Protein AF-A0A7S3LD20-F1 (afdb_monomer_lite)

Foldseek 3Di:
DDPDPVPDDPVRVQLVLLVVQQVVLQPDDDDVPDDSQALVSSQVSQVVVVHGHDSVSSHVSSVVQVPQVVGDCVRPPNDVPPDDDDPDDDDDDDDDDDDDDDDDDDDDDDDDDDDPPPPDDDD

Organism: NCBI:txid265554

Structure (mmCIF, N/CA/C/O backbone):
data_AF-A0A7S3LD20-F1
#
_entry.id   AF-A0A7S3LD20-F1
#
loop_
_atom_site.group_PDB
_atom_site.id
_atom_site.type_symbol
_atom_site.label_atom_id
_atom_site.label_alt_id
_atom_site.label_comp_id
_atom_site.label_asym_id
_atom_site.label_entity_id
_atom_site.label_seq_id
_atom_site.pdbx_PDB_ins_code
_atom_site.Cartn_x
_atom_site.Cartn_y
_atom_site.Cartn_z
_atom_site.occupancy
_atom_site.B_iso_or_equiv
_atom_site.auth_seq_id
_atom_site.auth_comp_id
_atom_site.auth_asym_id
_atom_site.auth_atom_id
_atom_site.pdbx_PDB_model_num
ATOM 1 N N . MET A 1 1 ? 1.173 0.211 26.727 1.00 76.25 1 MET A N 1
ATOM 2 C CA . MET A 1 1 ? 1.770 -0.699 25.727 1.00 76.25 1 MET A CA 1
ATOM 3 C C . MET A 1 1 ? 0.617 -1.218 24.894 1.00 76.25 1 MET A C 1
ATOM 5 O O . MET A 1 1 ? -0.362 -1.614 25.510 1.00 76.25 1 MET A O 1
ATOM 9 N N . LEU A 1 2 ? 0.685 -1.134 23.563 1.00 82.88 2 LEU A N 1
ATOM 10 C CA . LEU A 1 2 ? -0.342 -1.730 22.702 1.00 82.88 2 LEU A CA 1
ATOM 11 C C . LEU A 1 2 ? -0.297 -3.248 22.887 1.00 82.88 2 LEU A C 1
ATOM 13 O O . LEU A 1 2 ? 0.780 -3.834 22.760 1.00 82.88 2 LEU A O 1
ATOM 17 N N . THR A 1 3 ? -1.427 -3.865 23.217 1.00 90.38 3 THR A N 1
ATOM 18 C CA . THR A 1 3 ? -1.504 -5.329 23.404 1.00 90.38 3 THR A CA 1
ATOM 19 C C . THR A 1 3 ? -2.253 -6.034 22.279 1.00 90.38 3 THR A C 1
ATOM 21 O O . THR A 1 3 ? -2.208 -7.258 22.175 1.00 90.38 3 THR A O 1
ATOM 24 N N . SER A 1 4 ? -2.906 -5.263 21.406 1.00 90.69 4 SER A N 1
ATOM 25 C CA . SER A 1 4 ? -3.708 -5.766 20.295 1.00 90.69 4 SER A CA 1
ATOM 26 C C . SER A 1 4 ? -3.749 -4.776 19.129 1.00 90.69 4 SER A C 1
ATOM 28 O O . SER A 1 4 ? -3.732 -3.563 19.326 1.00 90.69 4 SER A O 1
ATOM 30 N N . LEU A 1 5 ? -3.898 -5.297 17.906 1.00 88.31 5 LEU A N 1
ATOM 31 C CA . LEU A 1 5 ? -4.155 -4.508 16.691 1.00 88.31 5 LEU A CA 1
ATOM 32 C C . LEU A 1 5 ? -5.471 -3.716 16.762 1.00 88.31 5 LEU A C 1
ATOM 34 O O . LEU A 1 5 ? -5.630 -2.710 16.070 1.00 88.31 5 LEU A O 1
ATOM 38 N N . ALA A 1 6 ? -6.421 -4.151 17.595 1.00 89.94 6 ALA A N 1
ATOM 39 C CA . ALA A 1 6 ? -7.698 -3.464 17.767 1.00 89.94 6 ALA A CA 1
ATOM 40 C C . ALA A 1 6 ? -7.529 -2.057 18.364 1.00 89.94 6 ALA A C 1
ATOM 42 O O . ALA A 1 6 ? -8.321 -1.171 18.051 1.00 89.94 6 ALA A O 1
ATOM 43 N N . GLU A 1 7 ? -6.483 -1.861 19.170 1.00 93.56 7 GLU A N 1
ATOM 44 C CA . GLU A 1 7 ? -6.172 -0.612 19.872 1.00 93.56 7 GLU A CA 1
ATOM 45 C C . GLU A 1 7 ? -5.522 0.444 18.959 1.00 93.56 7 GLU A C 1
ATOM 47 O O . GLU A 1 7 ? -5.343 1.588 19.376 1.00 93.56 7 GLU A O 1
ATOM 52 N N . LEU A 1 8 ? -5.172 0.082 17.717 1.00 92.94 8 LEU A N 1
ATOM 53 C CA . LEU A 1 8 ? -4.663 1.030 16.730 1.00 92.94 8 LEU A CA 1
ATOM 54 C C . LEU A 1 8 ? -5.768 1.978 16.260 1.00 92.94 8 LEU A C 1
ATOM 56 O O . LEU A 1 8 ? -6.907 1.561 16.014 1.00 92.94 8 LEU A O 1
ATOM 60 N N . THR A 1 9 ? -5.402 3.243 16.064 1.00 93.50 9 THR A N 1
ATOM 61 C CA . THR A 1 9 ? -6.283 4.223 15.424 1.00 93.50 9 THR A CA 1
ATOM 62 C C . THR A 1 9 ? -6.522 3.855 13.961 1.00 93.50 9 THR A C 1
ATOM 64 O O . THR A 1 9 ? -5.734 3.134 13.344 1.00 93.50 9 THR A O 1
ATOM 67 N N . ASP A 1 10 ? -7.593 4.379 13.370 1.00 91.00 10 ASP A N 1
ATOM 68 C CA . ASP A 1 10 ? -7.906 4.100 11.964 1.00 91.00 10 ASP A CA 1
ATOM 69 C C . ASP A 1 10 ? -6.821 4.618 11.013 1.00 91.00 10 ASP A C 1
ATOM 71 O O . ASP A 1 10 ? -6.525 3.973 10.010 1.00 91.00 10 ASP A O 1
ATOM 75 N N . ALA A 1 11 ? -6.163 5.727 11.366 1.00 90.75 11 ALA A N 1
ATOM 76 C CA . ALA A 1 11 ? -5.007 6.230 10.630 1.00 90.75 11 ALA A CA 1
ATOM 77 C C . ALA A 1 11 ? -3.836 5.235 10.675 1.00 90.75 11 ALA A C 1
ATOM 79 O O . ALA A 1 11 ? -3.312 4.866 9.631 1.00 90.75 11 ALA A O 1
ATOM 80 N N . GLN A 1 12 ? -3.495 4.713 11.859 1.00 94.81 12 GLN A N 1
ATOM 81 C CA . GLN A 1 12 ? -2.419 3.724 12.013 1.00 94.81 12 GLN A CA 1
ATOM 82 C C . GLN A 1 12 ? -2.718 2.421 11.265 1.00 94.81 12 GLN A C 1
ATOM 84 O O . GLN A 1 12 ? -1.827 1.830 10.655 1.00 94.81 12 GLN A O 1
ATOM 89 N N . LYS A 1 13 ? -3.978 1.970 11.290 1.00 95.00 13 LYS A N 1
ATOM 90 C CA . LYS A 1 13 ? -4.418 0.822 10.487 1.00 95.00 13 LYS A CA 1
ATOM 91 C C . LYS A 1 13 ? -4.272 1.127 8.997 1.00 95.00 13 LYS A C 1
ATOM 93 O O . LYS A 1 13 ? -3.737 0.295 8.272 1.00 95.00 13 LYS A O 1
ATOM 98 N N . GLY A 1 14 ? -4.691 2.315 8.560 1.00 96.31 14 GLY A N 1
ATOM 99 C CA . GLY A 1 14 ? -4.550 2.787 7.184 1.00 96.31 14 GLY A CA 1
ATOM 100 C C . GLY A 1 14 ? -3.100 2.789 6.700 1.00 96.31 14 GLY A C 1
ATOM 101 O O . GLY A 1 14 ? -2.823 2.226 5.643 1.00 96.31 14 GLY A O 1
ATOM 102 N N . ASP A 1 15 ? -2.177 3.328 7.496 1.00 96.56 15 ASP A N 1
ATOM 103 C CA . ASP A 1 15 ? -0.743 3.354 7.180 1.00 96.56 15 ASP A CA 1
ATOM 104 C C . ASP A 1 15 ? -0.166 1.937 7.047 1.00 96.56 15 ASP A C 1
ATOM 106 O O . ASP A 1 15 ? 0.591 1.643 6.115 1.00 96.56 15 ASP A O 1
ATOM 110 N N . MET A 1 16 ? -0.560 1.026 7.945 1.00 96.12 16 MET A N 1
ATOM 111 C CA . MET A 1 16 ? -0.132 -0.374 7.895 1.00 96.12 16 MET A CA 1
ATOM 112 C C . MET A 1 16 ? -0.678 -1.085 6.651 1.00 96.12 16 MET A C 1
ATOM 114 O O . MET A 1 16 ? 0.071 -1.767 5.949 1.00 96.12 16 MET A O 1
ATOM 118 N N . ILE A 1 17 ? -1.967 -0.903 6.347 1.00 97.50 17 ILE A N 1
ATOM 119 C CA . ILE A 1 17 ? -2.615 -1.477 5.160 1.00 97.50 17 ILE A CA 1
ATOM 120 C C . ILE A 1 17 ? -1.949 -0.955 3.884 1.00 97.50 17 ILE A C 1
ATOM 122 O O . ILE A 1 17 ? -1.643 -1.752 2.996 1.00 97.50 17 ILE A O 1
ATOM 126 N N . ALA A 1 18 ? -1.693 0.353 3.787 1.00 97.62 18 ALA A N 1
ATOM 127 C CA . ALA A 1 18 ? -1.049 0.963 2.626 1.00 97.62 18 ALA A CA 1
ATOM 128 C C . ALA A 1 18 ? 0.366 0.409 2.410 1.00 97.62 18 ALA A C 1
ATOM 130 O O . ALA A 1 18 ? 0.692 -0.040 1.310 1.00 97.62 18 ALA A O 1
ATOM 131 N N . SER A 1 19 ? 1.168 0.366 3.478 1.00 95.75 19 SER A N 1
ATOM 132 C CA . SER A 1 19 ? 2.548 -0.134 3.442 1.00 95.75 19 SER A CA 1
ATOM 133 C C . SER A 1 19 ? 2.616 -1.593 2.988 1.00 95.75 19 SER A C 1
ATOM 135 O O . SER A 1 19 ? 3.395 -1.933 2.101 1.00 95.75 19 SER A O 1
ATOM 137 N N . LEU A 1 20 ? 1.765 -2.464 3.541 1.00 96.19 20 LEU A N 1
ATOM 138 C CA . LEU A 1 20 ? 1.706 -3.873 3.135 1.00 96.19 20 LEU A CA 1
ATOM 139 C C . LEU A 1 20 ? 1.189 -4.034 1.700 1.00 96.19 20 LEU A C 1
ATOM 141 O O . LEU A 1 20 ? 1.702 -4.863 0.950 1.00 96.19 20 LEU A O 1
ATOM 145 N N . SER A 1 21 ? 0.212 -3.218 1.297 1.00 96.88 21 SER A N 1
ATOM 146 C CA . SER A 1 21 ? -0.330 -3.250 -0.065 1.00 96.88 21 SER A CA 1
ATOM 147 C C . SER A 1 21 ? 0.726 -2.890 -1.108 1.00 96.88 21 SER A C 1
ATOM 149 O O . SER A 1 21 ? 0.723 -3.489 -2.179 1.00 96.88 21 SER A O 1
ATOM 151 N N . ILE A 1 22 ? 1.654 -1.975 -0.799 1.00 96.19 22 ILE A N 1
ATOM 152 C CA . ILE A 1 22 ? 2.783 -1.650 -1.683 1.00 96.19 22 ILE A CA 1
ATOM 153 C C . ILE A 1 22 ? 3.655 -2.881 -1.930 1.00 96.19 22 ILE A C 1
ATOM 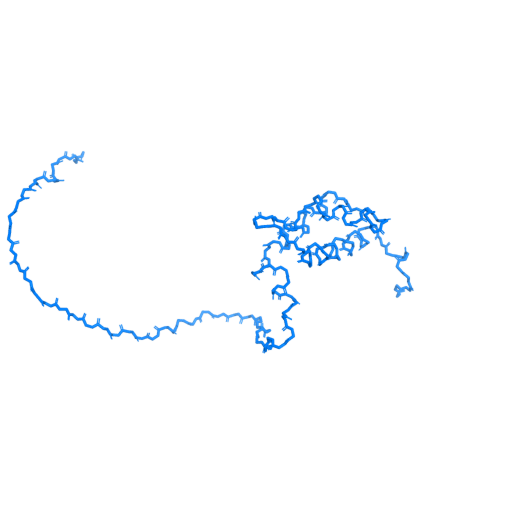155 O O . ILE A 1 22 ? 3.961 -3.177 -3.080 1.00 96.19 22 ILE A O 1
ATOM 159 N N . PHE A 1 23 ? 4.031 -3.623 -0.885 1.00 93.31 23 PHE A N 1
ATOM 160 C CA . PHE A 1 23 ? 4.860 -4.822 -1.048 1.00 93.31 23 PHE A CA 1
ATOM 161 C C . PHE A 1 23 ? 4.146 -5.915 -1.849 1.00 93.31 23 PHE A C 1
ATOM 163 O O . PHE A 1 23 ? 4.752 -6.559 -2.707 1.00 93.31 23 PHE A O 1
ATOM 170 N N . LEU A 1 24 ? 2.844 -6.106 -1.621 1.00 93.62 24 LEU A N 1
ATOM 171 C CA . LEU A 1 24 ? 2.058 -7.058 -2.408 1.00 93.62 24 LEU A CA 1
ATOM 172 C C . LEU A 1 24 ? 1.928 -6.616 -3.869 1.00 93.62 24 LEU A C 1
ATOM 174 O O . LEU A 1 24 ? 2.040 -7.444 -4.765 1.00 93.62 24 LEU A O 1
ATOM 178 N N . ALA A 1 25 ? 1.720 -5.323 -4.115 1.00 94.38 25 ALA A N 1
ATOM 179 C CA . ALA A 1 25 ? 1.664 -4.778 -5.464 1.00 94.38 25 ALA A CA 1
ATOM 180 C C . ALA A 1 25 ? 3.005 -4.960 -6.185 1.00 94.38 25 ALA A C 1
ATOM 182 O O . ALA A 1 25 ? 3.039 -5.497 -7.288 1.00 94.38 25 ALA A O 1
ATOM 183 N N . ALA A 1 26 ? 4.105 -4.585 -5.529 1.00 91.81 26 ALA A N 1
ATOM 184 C CA . ALA A 1 26 ? 5.453 -4.657 -6.079 1.00 91.81 26 ALA A CA 1
ATOM 185 C C . ALA A 1 26 ? 5.921 -6.096 -6.351 1.00 91.81 26 ALA A C 1
ATOM 187 O O . ALA A 1 26 ? 6.688 -6.307 -7.279 1.00 91.81 26 ALA A O 1
ATOM 188 N N . SER A 1 27 ? 5.452 -7.079 -5.572 1.00 88.50 27 SER A N 1
ATOM 189 C CA . SER A 1 27 ? 5.734 -8.512 -5.786 1.00 88.50 27 SER A CA 1
ATOM 190 C C . SER A 1 27 ? 4.860 -9.187 -6.844 1.00 88.50 27 SER A C 1
ATOM 192 O O . SER A 1 27 ? 5.059 -10.366 -7.138 1.00 88.50 27 SER A O 1
ATOM 194 N N . GLY A 1 28 ? 3.908 -8.458 -7.429 1.00 84.75 28 GLY A N 1
ATOM 195 C CA . GLY A 1 28 ? 3.142 -8.927 -8.574 1.00 84.75 28 GLY A CA 1
ATOM 196 C C . GLY A 1 28 ? 3.979 -9.003 -9.852 1.00 84.75 28 GLY A C 1
ATOM 197 O O . GLY A 1 28 ? 5.034 -8.390 -9.980 1.00 84.75 28 GLY A O 1
ATOM 198 N N . THR A 1 29 ? 3.479 -9.747 -10.832 1.00 77.94 29 THR A N 1
ATOM 199 C CA . THR A 1 29 ? 3.994 -9.704 -12.203 1.00 77.94 29 THR A CA 1
ATOM 200 C C . THR A 1 29 ? 3.334 -8.543 -12.940 1.00 77.94 29 THR A C 1
ATOM 202 O O . THR A 1 29 ? 2.104 -8.497 -12.995 1.00 77.94 29 THR A O 1
ATOM 205 N N . ALA A 1 30 ? 4.131 -7.627 -13.487 1.00 77.00 30 ALA A N 1
ATOM 206 C CA . ALA A 1 30 ? 3.655 -6.575 -14.382 1.00 77.00 30 ALA A CA 1
ATOM 207 C C . ALA A 1 30 ? 3.683 -7.070 -15.82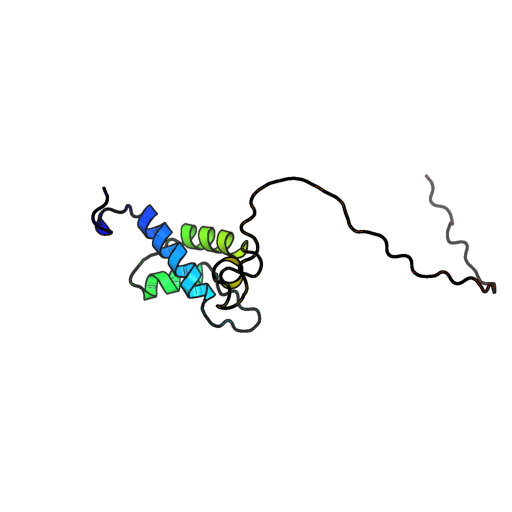5 1.00 77.00 30 ALA A C 1
ATOM 209 O O . ALA A 1 30 ? 4.617 -7.784 -16.205 1.00 77.00 30 ALA A O 1
ATOM 210 N N . GLU A 1 31 ? 2.720 -6.646 -16.637 1.00 79.88 31 GLU A N 1
ATOM 211 C CA . GLU A 1 31 ? 2.969 -6.598 -18.076 1.00 79.88 31 GLU A CA 1
ATOM 212 C C . GLU A 1 31 ? 3.956 -5.462 -18.391 1.00 79.88 31 GLU A C 1
ATOM 214 O O . GLU A 1 31 ? 4.153 -4.538 -17.598 1.00 79.88 31 GLU A O 1
ATOM 219 N N . GLU A 1 32 ? 4.629 -5.544 -19.537 1.00 74.31 32 GLU A N 1
ATOM 220 C CA . GLU A 1 32 ? 5.650 -4.570 -19.921 1.00 74.31 32 GLU A CA 1
ATOM 221 C C . GLU A 1 32 ? 5.045 -3.151 -19.974 1.00 74.31 32 GLU A C 1
ATOM 223 O O . GLU A 1 32 ? 4.106 -2.886 -20.723 1.00 74.31 32 GLU A O 1
ATOM 228 N N . GLY A 1 33 ? 5.562 -2.240 -19.141 1.00 72.56 33 GLY A N 1
ATOM 229 C CA . GLY A 1 33 ? 5.065 -0.864 -19.024 1.00 72.56 33 GLY A CA 1
ATOM 230 C C . GLY A 1 33 ? 3.867 -0.658 -18.084 1.00 72.56 33 GLY A C 1
ATOM 231 O O . GLY A 1 33 ? 3.366 0.464 -18.009 1.00 72.56 33 GLY A O 1
ATOM 232 N N . GLU A 1 34 ? 3.401 -1.684 -17.362 1.00 83.94 34 GLU A N 1
ATOM 233 C CA . GLU A 1 34 ? 2.361 -1.527 -16.337 1.00 83.94 34 GLU A CA 1
ATOM 234 C C . GLU A 1 34 ? 2.953 -1.064 -14.995 1.00 83.94 34 GLU A C 1
ATOM 236 O O . GLU A 1 34 ? 3.789 -1.738 -14.387 1.00 83.94 34 GLU A O 1
ATOM 241 N N . ASP A 1 35 ? 2.446 0.055 -14.473 1.00 86.94 35 ASP A N 1
ATOM 242 C CA . ASP A 1 35 ? 2.738 0.483 -13.107 1.00 86.94 35 ASP A CA 1
ATOM 243 C C . ASP A 1 35 ? 2.030 -0.431 -12.098 1.00 86.94 35 ASP A C 1
ATOM 245 O O . ASP A 1 35 ? 0.813 -0.372 -11.896 1.00 86.94 35 ASP A O 1
ATOM 249 N N . LEU A 1 36 ? 2.806 -1.254 -11.394 1.00 90.00 36 LEU A N 1
ATOM 250 C CA . LEU A 1 36 ? 2.272 -2.129 -10.347 1.00 90.00 36 LEU A CA 1
ATOM 251 C C . LEU A 1 36 ? 1.759 -1.350 -9.132 1.00 90.00 36 LEU A C 1
ATOM 253 O O . LEU A 1 36 ? 0.802 -1.767 -8.476 1.00 90.00 36 LEU A O 1
ATOM 257 N N . ILE A 1 37 ? 2.387 -0.215 -8.819 1.00 94.69 37 ILE A N 1
ATOM 258 C CA . ILE A 1 37 ? 2.102 0.572 -7.619 1.00 94.69 37 ILE A CA 1
ATOM 259 C C . ILE A 1 37 ? 1.243 1.777 -8.000 1.00 94.69 37 ILE A C 1
ATOM 261 O O . ILE A 1 37 ? 1.724 2.896 -8.149 1.00 94.69 37 ILE A O 1
ATOM 265 N N . THR A 1 38 ? -0.060 1.543 -8.132 1.00 95.88 38 THR A N 1
ATOM 266 C CA . THR A 1 38 ? -1.052 2.596 -8.391 1.00 95.88 38 THR A CA 1
ATOM 267 C C . THR A 1 38 ? -2.067 2.691 -7.254 1.00 95.88 38 THR A C 1
ATOM 269 O O . THR A 1 38 ? -2.353 1.680 -6.602 1.00 95.88 38 THR A O 1
ATOM 272 N N . PRO A 1 39 ? -2.694 3.862 -7.023 1.00 97.44 39 PRO A N 1
ATOM 273 C CA . PRO A 1 39 ? -3.683 4.018 -5.953 1.00 97.44 39 PRO A CA 1
ATOM 274 C C . PRO A 1 39 ? -4.837 3.012 -6.071 1.00 97.44 39 PRO A C 1
ATOM 276 O O . PRO A 1 39 ? -5.237 2.398 -5.082 1.00 97.44 39 PRO A O 1
ATOM 279 N N . ALA A 1 40 ? -5.308 2.769 -7.299 1.00 96.81 40 ALA A N 1
ATOM 280 C CA . ALA A 1 40 ? -6.361 1.802 -7.587 1.00 96.81 40 ALA A CA 1
ATOM 281 C C . ALA A 1 40 ? -5.948 0.366 -7.225 1.00 96.81 40 ALA A C 1
ATOM 283 O O . ALA A 1 40 ? -6.739 -0.369 -6.626 1.00 96.81 40 ALA A O 1
ATOM 284 N N . LYS A 1 41 ? -4.705 -0.037 -7.529 1.00 96.06 41 LYS A N 1
ATOM 285 C CA . LYS A 1 41 ? -4.195 -1.364 -7.160 1.00 96.06 41 LYS A CA 1
ATOM 286 C C . LYS A 1 41 ? -4.080 -1.515 -5.646 1.00 96.06 41 LYS A C 1
ATOM 288 O O . LYS A 1 41 ? -4.513 -2.535 -5.111 1.00 96.06 41 LYS A O 1
ATOM 293 N N . LEU A 1 42 ? -3.580 -0.495 -4.946 1.00 97.75 42 LEU A N 1
ATOM 294 C CA . LEU A 1 42 ? -3.479 -0.515 -3.483 1.00 97.75 42 LEU A CA 1
ATOM 295 C C . LEU A 1 42 ? -4.862 -0.634 -2.824 1.00 97.75 42 LEU A C 1
ATOM 297 O O . LEU A 1 42 ? -5.051 -1.448 -1.921 1.00 97.75 42 LEU A O 1
ATOM 301 N N . GLN A 1 43 ? -5.859 0.106 -3.314 1.00 97.81 43 GLN A N 1
ATOM 302 C CA . GLN A 1 43 ? -7.239 -0.020 -2.837 1.00 97.81 43 GLN A CA 1
ATOM 303 C C . GLN A 1 43 ? -7.849 -1.391 -3.152 1.00 97.81 43 GLN A C 1
ATOM 305 O O . GLN A 1 43 ? -8.574 -1.944 -2.322 1.00 97.81 43 GLN A O 1
ATOM 310 N N . ALA A 1 44 ? -7.546 -1.963 -4.320 1.00 97.06 44 ALA A N 1
ATOM 311 C CA . ALA A 1 44 ? -7.997 -3.301 -4.686 1.00 97.06 44 ALA A CA 1
ATOM 312 C C . ALA A 1 44 ? -7.400 -4.377 -3.765 1.00 97.06 44 ALA A C 1
ATOM 314 O O . ALA A 1 44 ? -8.136 -5.251 -3.305 1.00 97.06 44 ALA A O 1
ATOM 315 N N . ILE A 1 45 ? -6.106 -4.285 -3.436 1.00 97.06 45 ILE A N 1
ATOM 316 C CA . ILE A 1 45 ? -5.436 -5.187 -2.485 1.00 97.06 45 ILE A CA 1
ATOM 317 C C . ILE A 1 45 ? -6.050 -5.046 -1.090 1.00 97.06 45 ILE A C 1
ATOM 319 O O . ILE A 1 45 ? -6.432 -6.049 -0.482 1.00 97.06 45 ILE A O 1
ATOM 323 N N . ALA A 1 46 ? -6.227 -3.812 -0.606 1.00 97.56 46 ALA A N 1
ATOM 324 C CA . ALA A 1 46 ? -6.873 -3.556 0.678 1.00 97.56 46 ALA A CA 1
ATOM 325 C C . ALA A 1 46 ? -8.265 -4.206 0.733 1.00 97.56 46 ALA A C 1
ATOM 327 O O . ALA A 1 46 ? -8.548 -4.977 1.652 1.00 97.56 46 ALA A O 1
ATOM 328 N N . LYS A 1 47 ? -9.089 -4.002 -0.302 1.00 97.88 47 LYS A N 1
ATOM 329 C CA . LYS A 1 47 ? -10.424 -4.604 -0.404 1.00 97.88 47 LYS A CA 1
ATOM 330 C C . LYS A 1 47 ? -10.379 -6.133 -0.441 1.00 97.88 47 LYS A C 1
ATOM 332 O O . LYS A 1 47 ? -11.173 -6.773 0.245 1.00 97.88 47 LYS A O 1
ATOM 337 N N . ALA A 1 48 ? -9.458 -6.721 -1.204 1.00 97.31 48 ALA A N 1
ATOM 338 C CA . ALA A 1 48 ? -9.281 -8.173 -1.271 1.00 97.31 48 ALA A CA 1
ATOM 339 C C . ALA A 1 48 ? -8.885 -8.773 0.091 1.00 97.31 48 ALA A C 1
ATOM 341 O O . ALA A 1 48 ? -9.297 -9.883 0.416 1.00 97.31 48 ALA A O 1
ATOM 342 N N . SER A 1 49 ? -8.153 -8.016 0.914 1.00 95.31 49 SER A N 1
ATOM 343 C CA . SER A 1 49 ? -7.796 -8.396 2.288 1.00 95.31 49 SER A CA 1
ATOM 344 C C . SER A 1 49 ? -8.907 -8.163 3.328 1.00 95.31 49 SER A C 1
ATOM 346 O O . SER A 1 49 ? -8.679 -8.369 4.518 1.00 95.31 49 SER A O 1
ATOM 348 N N . GLY A 1 50 ? -10.098 -7.716 2.910 1.00 96.19 50 GLY A N 1
ATOM 349 C CA . GLY A 1 50 ? -11.206 -7.382 3.814 1.00 96.19 50 GLY A CA 1
ATOM 350 C C . GLY A 1 50 ? -11.040 -6.046 4.546 1.00 96.19 50 GLY A C 1
ATOM 351 O O . GLY A 1 50 ? -11.753 -5.789 5.512 1.00 96.19 50 GLY A O 1
ATOM 352 N N . ASN A 1 51 ? -10.117 -5.198 4.091 1.00 95.88 51 ASN A N 1
ATOM 353 C CA . ASN A 1 51 ? -9.843 -3.882 4.654 1.00 95.88 51 ASN A CA 1
ATOM 354 C C . ASN A 1 51 ? -10.316 -2.760 3.718 1.00 95.88 51 ASN A C 1
ATOM 356 O O . ASN A 1 51 ? -10.695 -2.979 2.567 1.00 95.88 51 ASN A O 1
ATOM 360 N N . SER A 1 52 ? -10.259 -1.526 4.211 1.00 94.50 52 SER A N 1
ATOM 361 C CA . SER A 1 52 ? -10.477 -0.316 3.418 1.00 94.50 52 SER A CA 1
ATOM 362 C C . SER A 1 52 ? -9.231 0.556 3.434 1.00 94.50 52 SER A C 1
ATOM 364 O O . SER A 1 52 ? -8.603 0.710 4.480 1.00 94.50 52 SER A O 1
ATOM 366 N N . LEU A 1 53 ? -8.924 1.181 2.300 1.00 96.88 53 LEU A N 1
ATOM 367 C CA . LEU A 1 53 ? -7.871 2.180 2.192 1.00 96.88 53 LEU A CA 1
ATOM 368 C C . LEU A 1 53 ? -8.432 3.428 1.511 1.00 96.88 53 LEU A C 1
ATOM 370 O O . LEU A 1 53 ? -9.032 3.340 0.437 1.00 96.88 53 LEU A O 1
ATOM 374 N N . SER A 1 54 ? -8.268 4.587 2.149 1.00 96.38 54 SER A N 1
ATOM 375 C CA . SER A 1 54 ? -8.724 5.848 1.567 1.00 96.38 54 SER A CA 1
ATOM 376 C C . SER A 1 54 ? -7.913 6.183 0.317 1.00 96.38 54 SER A C 1
ATOM 378 O O . SER A 1 54 ? -6.739 5.832 0.204 1.00 96.38 54 SER A O 1
ATOM 380 N N . GLU A 1 55 ? -8.538 6.878 -0.628 1.00 97.00 55 GLU A N 1
ATOM 381 C CA . GLU A 1 55 ? -7.878 7.288 -1.871 1.00 97.00 55 GLU A CA 1
ATOM 382 C C . GLU A 1 55 ? -6.681 8.207 -1.602 1.00 97.00 55 GLU A C 1
ATOM 384 O O . GLU A 1 55 ? -5.632 8.056 -2.224 1.00 97.00 55 GLU A O 1
ATOM 389 N N . SER A 1 56 ? -6.797 9.101 -0.615 1.00 96.88 56 SER A N 1
ATOM 390 C CA . SER A 1 56 ? -5.711 9.998 -0.215 1.00 96.88 56 SER A CA 1
ATOM 391 C C . SER A 1 56 ? -4.494 9.235 0.310 1.00 96.88 56 SER A C 1
ATOM 393 O O . SER A 1 56 ? -3.376 9.548 -0.091 1.00 96.88 56 SER A O 1
ATOM 395 N N . LEU A 1 57 ? -4.691 8.215 1.159 1.00 96.94 57 LEU A N 1
ATOM 396 C CA . LEU A 1 57 ? -3.581 7.381 1.632 1.00 96.94 57 LEU A CA 1
ATOM 397 C C . LEU A 1 57 ? -3.011 6.530 0.499 1.00 96.94 57 LEU A C 1
ATOM 399 O O . LEU A 1 57 ? -1.798 6.483 0.341 1.00 96.94 57 LEU A O 1
ATOM 403 N N . ALA A 1 58 ? -3.856 5.917 -0.332 1.00 97.62 58 ALA A N 1
ATOM 404 C CA . ALA A 1 58 ? -3.390 5.141 -1.478 1.00 97.62 58 ALA A CA 1
ATOM 405 C C . ALA A 1 58 ? -2.536 5.993 -2.436 1.00 97.62 58 ALA A C 1
ATOM 407 O O . ALA A 1 58 ? -1.479 5.554 -2.878 1.00 97.62 58 ALA A O 1
ATOM 408 N N . THR A 1 59 ? -2.959 7.230 -2.700 1.00 97.69 59 THR A N 1
ATOM 409 C CA . THR A 1 59 ? -2.236 8.184 -3.552 1.00 97.69 59 THR A CA 1
ATOM 410 C C . THR A 1 59 ? -0.912 8.603 -2.935 1.00 97.69 59 THR A C 1
ATOM 412 O O . THR A 1 59 ? 0.123 8.525 -3.594 1.00 97.69 59 THR A O 1
ATOM 415 N N . LEU A 1 60 ? -0.928 8.996 -1.659 1.00 97.38 60 LEU A N 1
ATOM 416 C CA . LEU A 1 60 ? 0.278 9.399 -0.946 1.00 97.38 60 LEU A CA 1
ATOM 417 C C . LEU A 1 60 ? 1.309 8.266 -0.935 1.00 97.38 60 LEU A C 1
ATOM 419 O O . LEU A 1 60 ? 2.447 8.461 -1.354 1.00 97.38 60 LEU A O 1
ATOM 423 N N . PHE A 1 61 ? 0.902 7.071 -0.515 1.00 97.12 61 PHE A N 1
ATOM 424 C CA . PHE A 1 61 ? 1.798 5.926 -0.399 1.00 97.12 61 PHE A CA 1
ATOM 425 C C . PHE A 1 61 ? 2.309 5.444 -1.762 1.00 97.12 61 PHE A C 1
ATOM 427 O O . PHE A 1 61 ? 3.498 5.155 -1.876 1.00 97.12 61 PHE A O 1
ATOM 434 N N . ALA A 1 62 ? 1.472 5.441 -2.807 1.00 96.19 62 ALA A N 1
ATOM 435 C CA . ALA A 1 62 ? 1.932 5.153 -4.165 1.00 96.19 62 ALA A CA 1
ATOM 436 C C . ALA A 1 62 ? 3.004 6.160 -4.615 1.00 96.19 62 ALA A C 1
ATOM 438 O O . ALA A 1 62 ? 4.078 5.746 -5.040 1.00 96.19 62 ALA A O 1
ATOM 439 N N . SER A 1 63 ? 2.764 7.464 -4.421 1.00 95.44 63 SER A N 1
ATOM 440 C CA . SER A 1 63 ? 3.711 8.519 -4.818 1.00 95.44 63 SER A CA 1
ATOM 441 C C . SER A 1 63 ? 5.052 8.452 -4.082 1.00 95.44 63 SER A C 1
ATOM 443 O O . SER A 1 63 ? 6.092 8.798 -4.638 1.00 95.44 63 SER A O 1
ATOM 445 N N . VAL A 1 64 ? 5.048 7.998 -2.825 1.00 94.06 64 VAL A N 1
ATOM 446 C CA . VAL A 1 64 ? 6.276 7.802 -2.048 1.00 94.06 64 VAL A CA 1
ATOM 447 C C . VAL A 1 64 ? 7.019 6.563 -2.541 1.00 94.06 64 VAL A C 1
ATOM 449 O O . VAL A 1 64 ? 8.231 6.617 -2.735 1.00 94.06 64 VAL A O 1
ATOM 452 N N . ALA A 1 65 ? 6.303 5.463 -2.772 1.00 93.12 65 ALA A N 1
ATOM 453 C CA . ALA A 1 65 ? 6.885 4.196 -3.201 1.00 93.12 65 ALA A CA 1
ATOM 454 C C . ALA A 1 65 ? 7.535 4.271 -4.592 1.00 93.12 65 ALA A C 1
ATOM 456 O O . ALA A 1 65 ? 8.563 3.634 -4.816 1.00 93.12 65 ALA A O 1
ATOM 457 N N . THR A 1 66 ? 6.996 5.087 -5.502 1.00 88.50 66 THR A N 1
ATOM 458 C CA . THR A 1 66 ? 7.581 5.312 -6.836 1.00 88.50 66 THR A CA 1
ATOM 459 C C . THR A 1 66 ? 8.912 6.067 -6.805 1.00 88.50 66 THR A C 1
ATOM 461 O O . THR A 1 66 ? 9.625 6.067 -7.801 1.00 88.50 66 THR A O 1
ATOM 464 N N . ASN A 1 67 ? 9.286 6.679 -5.674 1.00 90.94 67 ASN A N 1
ATOM 465 C CA . ASN A 1 67 ? 10.598 7.319 -5.515 1.00 90.94 67 ASN A CA 1
ATOM 466 C C . ASN A 1 67 ? 11.715 6.325 -5.151 1.00 90.94 67 ASN A C 1
ATOM 468 O O . ASN A 1 67 ? 12.871 6.730 -5.027 1.00 90.94 67 ASN A O 1
ATOM 472 N N . ALA A 1 68 ? 11.395 5.043 -4.939 1.00 88.81 68 ALA A N 1
ATOM 473 C CA . ALA A 1 68 ? 12.395 4.023 -4.654 1.00 88.81 68 ALA A CA 1
ATOM 474 C C . ALA A 1 68 ? 13.274 3.772 -5.900 1.00 88.81 68 ALA A C 1
ATOM 476 O O . ALA A 1 68 ? 12.736 3.431 -6.958 1.00 88.81 68 ALA A O 1
ATOM 477 N N . PRO A 1 69 ? 14.610 3.918 -5.809 1.00 83.88 69 PRO A N 1
ATOM 478 C CA . PRO A 1 69 ? 15.500 3.698 -6.947 1.00 83.88 69 PRO A CA 1
ATOM 479 C C . PRO A 1 69 ? 15.453 2.227 -7.378 1.00 83.88 69 PRO A C 1
ATOM 481 O O . PRO A 1 69 ? 15.590 1.342 -6.540 1.00 83.88 69 PRO A O 1
ATOM 484 N N . GLY A 1 70 ? 15.223 1.965 -8.669 1.00 81.81 70 GLY A N 1
ATOM 485 C CA . GLY A 1 70 ? 15.034 0.595 -9.180 1.00 81.81 70 GLY A CA 1
ATOM 486 C C . GLY A 1 70 ? 13.690 -0.046 -8.793 1.00 81.81 70 GLY A C 1
ATOM 487 O O . GLY A 1 70 ? 13.422 -1.203 -9.103 1.00 81.81 70 GLY A O 1
ATOM 488 N N . GLY A 1 71 ? 12.800 0.703 -8.134 1.00 87.75 71 GLY A N 1
ATOM 489 C CA . GLY A 1 71 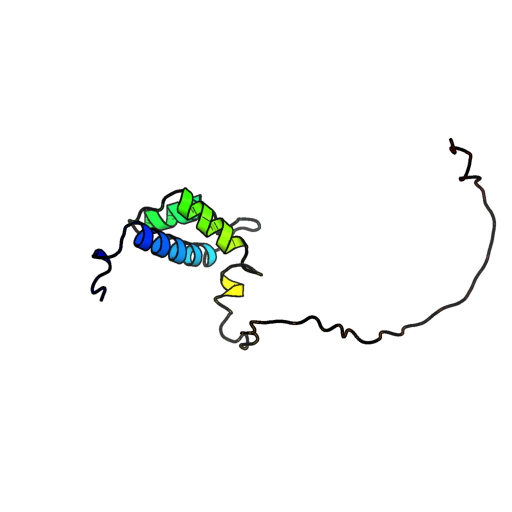? 11.530 0.202 -7.618 1.00 87.75 71 GLY A CA 1
ATOM 490 C C . GLY A 1 71 ? 11.641 -0.422 -6.223 1.00 87.75 71 GLY A C 1
ATOM 491 O O . GLY A 1 71 ? 12.717 -0.663 -5.680 1.00 87.75 71 GLY A O 1
ATOM 492 N N . VAL A 1 72 ? 10.483 -0.672 -5.606 1.00 90.00 72 VAL A N 1
ATOM 493 C CA . VAL A 1 72 ? 10.387 -1.071 -4.188 1.00 90.00 72 VAL A CA 1
ATOM 494 C C . VAL A 1 72 ? 11.113 -2.385 -3.886 1.00 90.00 72 VAL A C 1
ATOM 496 O O . VAL A 1 72 ? 11.759 -2.495 -2.845 1.00 90.00 72 VAL A O 1
ATOM 499 N N . LEU A 1 73 ? 11.013 -3.387 -4.764 1.00 88.06 73 LEU A N 1
ATOM 500 C CA . LEU A 1 73 ? 11.657 -4.678 -4.517 1.00 88.06 73 LEU A CA 1
ATOM 501 C C . LEU A 1 73 ? 13.178 -4.593 -4.617 1.00 88.06 73 LEU A C 1
ATOM 503 O O . LEU A 1 73 ? 13.860 -5.147 -3.767 1.00 88.06 73 LEU A O 1
ATOM 507 N N . GLU A 1 74 ? 13.715 -3.893 -5.614 1.00 86.25 74 GLU A N 1
ATOM 508 C CA . GLU A 1 74 ? 15.166 -3.763 -5.770 1.00 86.25 74 GLU A CA 1
ATOM 509 C C . GLU A 1 74 ? 15.773 -2.962 -4.613 1.00 86.25 74 GLU A C 1
ATOM 511 O O . GLU A 1 74 ? 16.756 -3.392 -4.008 1.00 86.25 74 GLU A O 1
ATOM 516 N N . ALA A 1 75 ? 15.134 -1.848 -4.243 1.00 87.44 75 ALA A N 1
ATOM 517 C CA . ALA A 1 75 ? 15.616 -0.972 -3.182 1.00 87.44 75 ALA A CA 1
ATOM 518 C C . ALA A 1 75 ? 15.590 -1.621 -1.786 1.00 87.44 75 ALA A C 1
ATOM 520 O O . ALA A 1 75 ? 16.462 -1.339 -0.963 1.00 87.44 75 ALA A O 1
ATOM 521 N N . TYR A 1 76 ? 14.584 -2.454 -1.490 1.00 83.69 76 TYR A N 1
ATOM 522 C CA . TYR A 1 76 ? 14.316 -2.905 -0.115 1.00 83.69 76 TYR A CA 1
ATOM 523 C C . TYR A 1 76 ? 14.272 -4.425 0.073 1.00 83.69 76 TYR A C 1
ATOM 525 O O . TYR A 1 76 ? 14.326 -4.897 1.209 1.00 83.69 76 TYR A O 1
ATOM 533 N N . MET A 1 77 ? 14.179 -5.201 -1.006 1.00 82.94 77 MET A N 1
ATOM 534 C CA . MET A 1 77 ? 14.123 -6.667 -0.988 1.00 82.94 77 MET A CA 1
ATOM 535 C C . MET A 1 77 ? 15.118 -7.269 -1.998 1.00 82.94 77 MET A C 1
ATOM 537 O O . MET A 1 77 ? 14.708 -7.996 -2.909 1.00 82.94 77 MET A O 1
ATOM 541 N N . PRO A 1 78 ? 16.429 -6.988 -1.858 1.00 76.81 78 PRO A N 1
ATOM 542 C CA . PRO A 1 78 ? 17.428 -7.494 -2.789 1.00 76.81 78 PRO A CA 1
ATOM 543 C C . PRO A 1 78 ? 17.423 -9.027 -2.817 1.00 76.81 78 PRO A C 1
ATOM 545 O O . PRO A 1 78 ? 17.211 -9.693 -1.798 1.00 76.81 78 PRO A O 1
ATOM 548 N N . SER A 1 79 ? 17.672 -9.593 -3.999 1.00 76.00 79 SER A N 1
ATOM 549 C CA . SER A 1 79 ? 17.671 -11.045 -4.196 1.00 76.00 79 SER A CA 1
ATOM 550 C C . SER A 1 79 ? 18.665 -11.741 -3.253 1.00 76.00 79 SER A C 1
ATOM 552 O O . SER A 1 79 ? 19.790 -11.253 -3.090 1.00 76.00 79 SER A O 1
ATOM 554 N N . PRO A 1 80 ? 18.311 -12.899 -2.660 1.00 69.00 80 PRO A N 1
ATOM 555 C CA . PRO A 1 80 ? 19.229 -13.664 -1.822 1.00 69.00 80 PRO A CA 1
ATOM 556 C C . PRO A 1 80 ? 20.503 -14.011 -2.608 1.00 69.00 80 PRO A C 1
ATOM 558 O O . PRO A 1 80 ? 20.448 -14.749 -3.587 1.00 69.00 80 PRO A O 1
ATOM 561 N N . GLY A 1 81 ? 21.646 -13.455 -2.197 1.00 66.69 81 GLY A N 1
ATOM 562 C CA . GLY A 1 81 ? 22.937 -13.616 -2.884 1.00 66.69 81 GLY A CA 1
ATOM 563 C C . GLY A 1 81 ? 23.491 -12.338 -3.523 1.00 66.69 81 GLY A C 1
ATOM 564 O O . GLY A 1 81 ? 24.674 -12.304 -3.856 1.00 66.69 81 GLY A O 1
ATOM 565 N N . GLY A 1 82 ? 22.696 -11.268 -3.621 1.00 57.62 82 GLY A N 1
ATOM 566 C CA . GLY A 1 82 ? 23.209 -9.918 -3.851 1.00 57.62 82 GLY A CA 1
ATOM 567 C C . GLY A 1 82 ? 23.909 -9.437 -2.582 1.00 57.62 82 GLY A C 1
ATOM 568 O O . GLY A 1 82 ? 23.256 -9.178 -1.575 1.00 57.62 82 GLY A O 1
ATOM 569 N N . GLY A 1 83 ? 25.242 -9.417 -2.588 1.00 49.19 83 GLY A N 1
ATOM 570 C CA . GLY A 1 83 ? 26.044 -9.013 -1.436 1.00 49.19 83 GLY A CA 1
ATOM 571 C C . GLY A 1 83 ? 25.593 -7.664 -0.880 1.00 49.19 83 GLY A C 1
ATOM 572 O O . GLY A 1 83 ? 25.444 -6.696 -1.621 1.00 49.19 83 GLY A O 1
ATOM 573 N N . GLY A 1 84 ? 25.382 -7.613 0.437 1.00 50.34 84 GLY A N 1
ATOM 574 C CA . GLY A 1 84 ? 25.121 -6.374 1.152 1.00 50.34 84 GLY A CA 1
ATOM 575 C C . GLY A 1 84 ? 26.242 -5.373 0.896 1.00 50.34 84 GLY A C 1
ATOM 576 O O . GLY A 1 84 ? 27.380 -5.580 1.311 1.00 50.34 84 GLY A O 1
ATOM 577 N N . GLY A 1 85 ? 25.906 -4.285 0.220 1.00 48.09 85 GLY A N 1
ATOM 578 C CA . GLY A 1 85 ? 26.763 -3.128 0.054 1.00 48.09 85 GLY A CA 1
ATOM 579 C C . GLY A 1 85 ? 25.890 -1.887 0.089 1.00 48.09 85 GLY A C 1
ATOM 580 O O . GLY A 1 85 ? 25.079 -1.690 -0.805 1.00 48.09 85 GLY A O 1
ATOM 581 N N . GLY A 1 86 ? 26.050 -1.064 1.126 1.00 44.81 86 GLY A N 1
ATOM 582 C CA . GLY A 1 86 ? 25.574 0.320 1.087 1.00 44.81 86 GLY A CA 1
ATOM 583 C C . GLY A 1 86 ? 24.398 0.685 1.988 1.00 44.81 86 GLY A C 1
ATOM 584 O O . GLY A 1 86 ? 23.542 1.461 1.587 1.00 44.81 86 GLY A O 1
ATOM 585 N N . GLY A 1 87 ? 24.395 0.241 3.246 1.00 47.72 87 GLY A N 1
ATOM 586 C CA . GLY A 1 87 ? 23.934 1.143 4.301 1.00 47.72 87 GLY A CA 1
ATOM 587 C C . GLY A 1 87 ? 24.954 2.277 4.419 1.00 47.72 87 GLY A C 1
ATOM 588 O O . GLY A 1 87 ? 26.034 2.067 4.960 1.00 47.72 87 GLY A O 1
ATOM 589 N N . GLY A 1 88 ? 24.649 3.444 3.858 1.00 39.84 88 GLY A N 1
ATOM 590 C CA . GLY A 1 88 ? 25.546 4.597 3.849 1.00 39.84 88 GLY A CA 1
ATOM 591 C C . GLY A 1 88 ? 24.759 5.896 3.835 1.00 39.84 88 GLY A C 1
ATOM 592 O O . GLY A 1 88 ? 24.559 6.502 2.789 1.00 39.84 88 GLY A O 1
ATOM 593 N N . GLY A 1 89 ? 24.285 6.311 5.008 1.00 41.81 89 GLY A N 1
ATOM 594 C CA . GLY A 1 89 ? 23.898 7.696 5.218 1.00 41.81 89 GLY A CA 1
ATOM 595 C C . GLY A 1 89 ? 25.136 8.594 5.251 1.00 41.81 89 GLY A C 1
ATOM 596 O O . GLY A 1 89 ? 26.159 8.217 5.813 1.00 41.81 89 GLY A O 1
ATOM 597 N N . GLY A 1 90 ? 24.987 9.808 4.722 1.00 36.97 90 GLY A N 1
ATOM 598 C CA . GLY A 1 90 ? 25.816 10.954 5.088 1.00 36.97 90 GLY A CA 1
ATOM 599 C C . GLY A 1 90 ? 26.959 11.300 4.136 1.00 36.97 90 GLY A C 1
ATOM 600 O O . GLY A 1 90 ? 28.018 10.697 4.183 1.00 36.97 90 GLY A O 1
ATOM 601 N N . GLY A 1 91 ? 26.767 12.416 3.428 1.00 36.66 91 GLY A N 1
ATOM 602 C CA . GLY A 1 91 ? 27.740 13.507 3.431 1.00 36.66 91 GLY A CA 1
ATOM 603 C C . GLY A 1 91 ? 28.856 13.479 2.388 1.00 36.66 91 GLY A C 1
ATOM 604 O O . GLY A 1 91 ? 29.627 12.538 2.288 1.00 36.66 91 GLY A O 1
ATOM 605 N N . GLY A 1 92 ? 29.024 14.638 1.750 1.00 33.47 92 GLY A N 1
ATOM 606 C CA . GLY A 1 92 ? 30.333 15.112 1.314 1.00 33.47 92 GLY A CA 1
ATOM 607 C C . GLY A 1 92 ? 30.636 14.868 -0.153 1.00 33.47 92 GLY A C 1
ATOM 608 O O . GLY A 1 92 ? 30.850 13.742 -0.581 1.00 33.47 92 GLY A O 1
ATOM 609 N N . GLY A 1 93 ? 30.702 15.969 -0.905 1.00 40.94 93 GLY A N 1
ATOM 610 C CA . GLY A 1 93 ? 31.347 15.993 -2.207 1.00 40.94 93 GLY A CA 1
ATOM 611 C C . GLY A 1 93 ? 32.797 15.519 -2.124 1.00 40.94 93 GLY A C 1
ATOM 612 O O . GLY A 1 93 ? 33.460 15.636 -1.093 1.00 40.94 93 GLY A O 1
ATOM 613 N N . GLY A 1 94 ? 33.276 14.992 -3.238 1.00 32.47 94 GLY A N 1
ATOM 614 C CA . GLY A 1 94 ? 34.624 14.472 -3.369 1.00 32.47 94 GLY A CA 1
ATOM 615 C C . GLY A 1 94 ? 34.816 13.981 -4.786 1.00 32.47 94 GLY A C 1
ATOM 616 O O . GLY A 1 94 ? 34.662 12.799 -5.063 1.00 32.47 94 GLY A O 1
ATOM 617 N N . ASP A 1 95 ? 35.069 14.942 -5.665 1.00 44.97 95 ASP A N 1
ATOM 618 C CA . ASP A 1 95 ? 35.562 14.770 -7.023 1.00 44.97 95 ASP A CA 1
ATOM 619 C C . ASP A 1 95 ? 36.768 13.814 -7.034 1.00 44.97 95 ASP A C 1
ATOM 621 O O . ASP A 1 95 ? 37.746 14.050 -6.323 1.00 44.97 95 ASP A O 1
ATOM 625 N N . ALA A 1 96 ? 36.673 12.718 -7.787 1.00 44.19 96 ALA A N 1
ATOM 626 C CA . ALA A 1 96 ? 37.814 11.890 -8.171 1.00 44.19 96 ALA A CA 1
ATOM 627 C C . ALA A 1 96 ? 37.398 10.917 -9.284 1.00 44.19 96 ALA A C 1
ATOM 629 O O . ALA A 1 96 ? 37.199 9.725 -9.044 1.00 44.19 96 ALA A O 1
ATOM 630 N N . ALA A 1 97 ? 37.281 11.414 -10.515 1.00 44.34 97 ALA A N 1
ATOM 631 C CA . ALA A 1 97 ? 37.398 10.563 -11.694 1.00 44.34 97 ALA A CA 1
ATOM 632 C C . ALA A 1 97 ? 38.685 10.943 -12.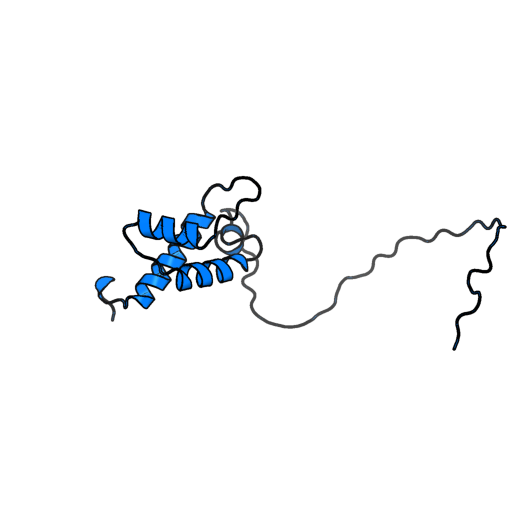428 1.00 44.34 97 ALA A C 1
ATOM 634 O O . ALA A 1 97 ? 38.805 12.009 -13.024 1.00 44.34 97 ALA A O 1
ATOM 635 N N . ALA A 1 98 ? 39.658 10.052 -12.264 1.00 39.28 98 ALA A N 1
ATOM 636 C CA . ALA A 1 98 ? 40.992 10.095 -12.818 1.00 39.28 98 ALA A CA 1
ATOM 637 C C . ALA A 1 98 ? 41.013 10.027 -14.353 1.00 39.28 98 ALA A C 1
ATOM 639 O O . ALA A 1 98 ? 40.080 9.556 -15.000 1.00 39.28 98 ALA A O 1
ATOM 640 N N . GLU A 1 99 ? 42.147 10.496 -14.866 1.00 42.19 99 GLU A N 1
ATOM 641 C CA . GLU A 1 99 ? 42.603 10.586 -16.248 1.00 42.19 99 GLU A CA 1
ATOM 642 C C . GLU A 1 99 ? 42.153 9.465 -17.196 1.00 42.19 99 GLU A C 1
ATOM 644 O O . GLU A 1 99 ? 42.341 8.277 -16.936 1.00 42.19 99 GLU A O 1
ATOM 649 N N . ALA A 1 100 ? 41.701 9.876 -18.382 1.00 43.03 100 ALA A N 1
ATOM 650 C CA . ALA A 1 100 ? 41.784 9.082 -19.599 1.00 43.03 100 ALA A CA 1
ATOM 651 C C . ALA A 1 100 ? 42.473 9.934 -20.675 1.00 43.03 100 ALA A C 1
ATOM 653 O O . ALA A 1 100 ? 41.860 10.798 -21.296 1.00 43.03 100 ALA A O 1
ATOM 654 N N . ALA A 1 101 ? 43.772 9.704 -20.853 1.00 49.31 101 ALA A N 1
ATOM 655 C CA . ALA A 1 101 ? 44.519 10.133 -22.025 1.00 49.31 101 ALA A CA 1
ATOM 656 C C . ALA A 1 101 ? 44.291 9.116 -23.151 1.00 49.31 101 ALA A C 1
ATOM 658 O O . ALA A 1 101 ? 44.659 7.956 -22.974 1.00 49.31 101 ALA A O 1
ATOM 659 N N . VAL A 1 102 ? 43.728 9.535 -24.291 1.00 43.78 102 VAL A N 1
ATOM 660 C CA . VAL A 1 102 ? 43.814 8.806 -25.572 1.00 43.78 102 VAL A CA 1
ATOM 661 C C . VAL A 1 102 ? 43.839 9.801 -26.747 1.00 43.78 102 VAL A C 1
ATOM 663 O O . VAL A 1 102 ? 42.863 10.503 -26.984 1.00 43.78 102 VAL A O 1
ATOM 666 N N . GLU A 1 103 ? 45.004 9.813 -27.405 1.00 43.22 103 GLU A N 1
ATOM 667 C CA . GLU A 1 103 ? 45.367 10.062 -28.819 1.00 43.22 103 GLU A CA 1
ATOM 668 C C . GLU A 1 103 ? 44.768 11.229 -29.635 1.00 43.22 103 GLU A C 1
ATOM 670 O O . GLU A 1 103 ? 43.593 11.247 -29.992 1.00 43.22 103 GLU A O 1
ATOM 675 N N . GLU A 1 104 ? 45.666 12.123 -30.078 1.00 47.66 104 GLU A N 1
ATOM 676 C CA . GLU A 1 104 ? 45.528 12.908 -31.316 1.00 47.66 104 GLU A CA 1
ATOM 677 C C . GLU A 1 104 ? 45.646 12.019 -32.564 1.00 47.66 104 GLU A C 1
ATOM 679 O O . GLU A 1 104 ? 46.394 11.035 -32.569 1.00 47.66 104 GLU A O 1
ATOM 684 N N . PRO A 1 105 ? 45.000 12.436 -33.663 1.00 48.25 105 PRO A N 1
ATOM 685 C CA . PRO A 1 105 ? 45.776 12.600 -34.894 1.00 48.25 105 PRO A CA 1
ATOM 686 C C . PRO A 1 105 ? 45.563 13.967 -35.586 1.00 48.25 105 PRO A C 1
ATOM 688 O O . PRO A 1 105 ? 44.441 14.330 -35.940 1.00 48.25 105 PRO A O 1
ATOM 691 N N . GLU A 1 106 ? 46.670 14.685 -35.828 1.00 42.56 106 GLU A N 1
ATOM 692 C CA . GLU A 1 106 ? 46.922 15.510 -37.035 1.00 42.56 106 GLU A CA 1
ATOM 693 C C . GLU A 1 106 ? 46.775 14.610 -38.289 1.00 42.56 106 GLU A C 1
ATOM 695 O O . GLU A 1 106 ? 47.040 13.414 -38.204 1.00 42.56 106 GLU A O 1
ATOM 700 N N . GLU A 1 107 ? 46.391 14.995 -39.506 1.00 42.88 107 GLU A N 1
ATOM 701 C CA . GLU A 1 107 ? 46.242 16.245 -40.260 1.00 42.88 107 GLU A CA 1
ATOM 702 C C . GLU A 1 107 ? 45.494 15.846 -41.564 1.00 42.88 107 GLU A C 1
ATOM 704 O O . GLU A 1 107 ? 45.707 14.737 -42.050 1.00 42.88 107 GLU A O 1
ATOM 709 N N . GLU A 1 108 ? 44.681 16.719 -42.174 1.00 43.28 108 GLU A N 1
ATOM 710 C CA . GLU A 1 108 ? 44.748 16.989 -43.630 1.00 43.28 108 GLU A CA 1
ATOM 711 C C . GLU A 1 108 ? 43.782 18.123 -44.010 1.00 43.28 108 GLU A C 1
ATOM 713 O O . GLU A 1 108 ? 42.556 17.987 -43.993 1.00 43.28 108 GLU A O 1
ATOM 718 N N . GLU A 1 109 ? 44.358 19.269 -44.372 1.00 44.16 109 GLU A N 1
ATOM 719 C CA . GLU A 1 109 ? 43.663 20.328 -45.089 1.00 44.16 109 GLU A CA 1
ATOM 720 C C . GLU A 1 109 ? 43.284 19.872 -46.503 1.00 44.16 109 GLU A C 1
ATOM 722 O O . GLU A 1 109 ? 44.128 19.372 -47.244 1.00 44.16 109 GLU A O 1
ATOM 727 N N . ALA A 1 110 ? 42.065 20.190 -46.943 1.00 45.16 110 ALA A N 1
ATOM 728 C CA . ALA A 1 110 ? 41.848 20.644 -48.314 1.00 45.16 110 ALA A CA 1
ATOM 729 C C . ALA A 1 110 ? 40.524 21.420 -48.453 1.00 45.16 110 ALA A C 1
ATOM 731 O O . ALA A 1 110 ? 39.586 21.200 -47.689 1.00 45.16 110 ALA A O 1
ATOM 732 N N . PRO A 1 111 ? 40.446 22.359 -49.413 1.00 52.88 111 PRO A N 1
ATOM 733 C CA . PRO A 1 111 ? 39.747 23.621 -49.226 1.00 52.88 111 PRO A CA 1
ATOM 734 C C . PRO A 1 111 ? 38.434 23.719 -50.015 1.00 52.88 111 PRO A C 1
ATOM 736 O O . PRO A 1 111 ? 38.078 22.854 -50.809 1.00 52.88 111 PRO A O 1
ATOM 739 N N . ALA A 1 112 ? 37.829 24.901 -49.880 1.00 45.00 112 ALA A N 1
ATOM 740 C CA . ALA A 1 112 ? 36.885 25.536 -50.794 1.00 45.00 112 ALA A CA 1
ATOM 741 C C . ALA A 1 112 ? 35.397 25.229 -50.583 1.00 45.00 112 ALA A C 1
ATOM 743 O O . ALA A 1 112 ? 34.899 24.150 -50.878 1.00 45.00 112 ALA A O 1
ATOM 744 N N . GLY A 1 113 ? 34.658 26.290 -50.248 1.00 40.84 113 GLY A N 1
ATOM 745 C CA . GLY A 1 113 ? 33.299 26.432 -50.756 1.00 40.84 113 GLY A CA 1
ATOM 746 C C . GLY A 1 113 ? 32.304 27.077 -49.809 1.00 40.84 113 GLY A C 1
ATOM 747 O O . GLY A 1 113 ? 31.482 26.383 -49.236 1.00 40.84 113 GLY A O 1
ATOM 748 N N . GLY A 1 114 ? 32.292 28.410 -49.792 1.00 41.94 114 GLY A N 1
ATOM 749 C CA . GLY A 1 114 ? 31.034 29.156 -49.845 1.00 41.94 114 GLY A CA 1
ATOM 750 C C . GLY A 1 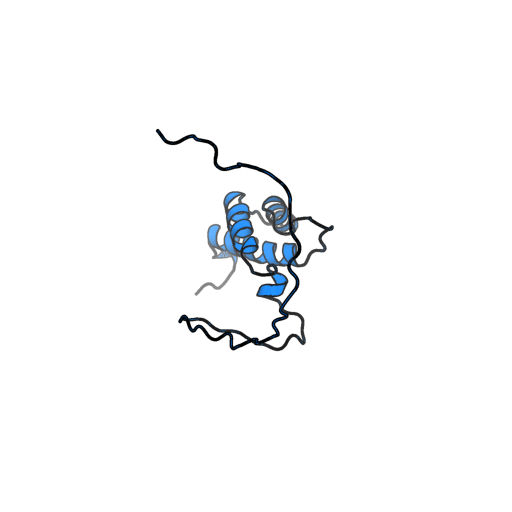114 ? 30.314 29.441 -48.528 1.00 41.94 114 GLY A C 1
ATOM 751 O O . GLY A 1 114 ? 29.847 28.544 -47.840 1.00 41.94 114 GLY A O 1
ATOM 752 N N . GLY A 1 115 ? 30.081 30.732 -48.290 1.00 46.16 115 GLY A N 1
ATOM 753 C CA . GLY A 1 115 ? 28.892 31.186 -47.578 1.00 46.16 115 GLY A CA 1
ATOM 754 C C . GLY A 1 115 ? 29.172 32.202 -46.486 1.00 46.16 115 GLY A C 1
ATOM 755 O O . GLY A 1 115 ? 29.380 31.830 -45.337 1.00 46.16 115 GLY A O 1
ATOM 756 N N . ASP A 1 116 ? 29.083 33.482 -46.848 1.00 59.56 116 ASP A N 1
ATOM 757 C CA . ASP A 1 116 ? 28.705 34.582 -45.956 1.00 59.56 116 ASP A CA 1
ATOM 758 C C . ASP A 1 116 ? 27.430 34.228 -45.160 1.00 59.56 116 ASP A C 1
ATOM 760 O O . ASP A 1 116 ? 26.311 34.543 -45.563 1.00 59.56 116 ASP A O 1
ATOM 764 N N . LEU A 1 117 ? 27.587 33.548 -44.022 1.00 63.78 117 LEU A N 1
ATOM 765 C CA . LEU A 1 117 ? 26.510 33.213 -43.076 1.00 63.78 117 LEU A CA 1
ATOM 766 C C . LEU A 1 117 ? 26.489 34.136 -41.846 1.00 63.78 117 LEU A C 1
ATOM 768 O O . LEU A 1 117 ? 25.743 33.892 -40.903 1.00 63.78 117 LEU A O 1
ATOM 772 N N . PHE A 1 118 ? 27.264 35.222 -41.873 1.00 62.06 118 PHE A N 1
ATOM 773 C CA . PHE A 1 118 ? 27.158 36.333 -40.924 1.00 62.06 118 PHE A CA 1
ATOM 774 C C . PHE A 1 118 ? 26.824 37.633 -41.663 1.00 62.06 118 PHE A C 1
ATOM 776 O O . PHE A 1 118 ? 27.514 38.643 -41.557 1.00 62.06 118 PHE A O 1
ATOM 783 N N . GLY A 1 119 ? 25.739 37.581 -42.436 1.00 46.91 119 GLY A N 1
ATOM 784 C CA . GLY A 1 119 ? 25.023 38.765 -42.889 1.00 46.91 119 GLY A CA 1
ATOM 785 C C . GLY A 1 119 ? 24.124 39.290 -41.771 1.00 46.91 119 GLY A C 1
ATOM 786 O O . GLY A 1 119 ? 23.114 38.675 -41.452 1.00 46.91 119 GLY A O 1
ATOM 787 N N . ASP A 1 120 ? 24.547 40.406 -41.182 1.00 55.16 120 ASP A N 1
ATOM 788 C CA . ASP A 1 120 ? 23.712 41.545 -40.784 1.00 55.16 120 ASP A CA 1
ATOM 789 C C . ASP A 1 120 ? 22.342 41.255 -40.132 1.00 55.16 120 ASP A C 1
ATOM 791 O O . ASP A 1 120 ? 21.321 41.099 -40.797 1.00 55.16 120 ASP A O 1
ATOM 795 N N . ALA A 1 121 ? 22.315 41.286 -38.798 1.00 48.06 121 AL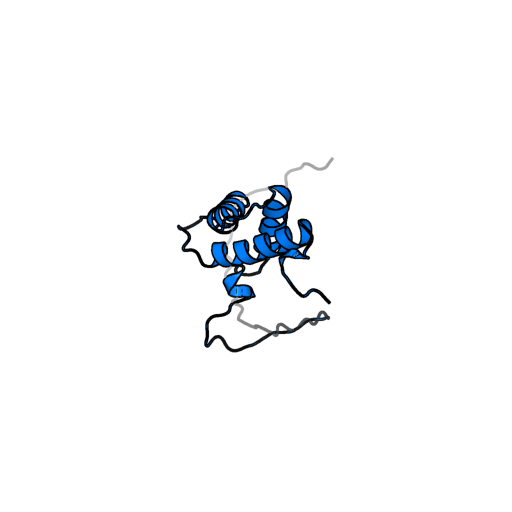A A N 1
ATOM 796 C CA . ALA A 1 121 ? 21.147 41.709 -38.022 1.00 48.06 121 ALA A CA 1
ATOM 797 C C . ALA A 1 121 ? 21.603 42.204 -36.636 1.00 48.06 121 ALA A C 1
ATOM 799 O O . ALA A 1 121 ? 21.300 41.602 -35.605 1.00 48.06 121 ALA A O 1
ATOM 800 N N . GLY A 1 122 ? 22.395 43.280 -36.621 1.00 43.28 122 GLY A N 1
ATOM 801 C CA . GLY A 1 122 ? 22.696 44.060 -35.419 1.00 43.28 122 GLY A CA 1
ATOM 802 C C . GLY A 1 122 ? 21.856 45.337 -35.414 1.00 43.28 122 GLY A C 1
ATOM 803 O O . GLY A 1 122 ? 21.952 46.126 -36.351 1.00 43.28 122 GLY A O 1
ATOM 804 N N . GLY A 1 123 ? 21.010 45.497 -34.393 1.00 37.47 123 GLY A N 1
ATOM 805 C CA . GLY A 1 123 ? 20.329 46.758 -34.075 1.00 37.47 123 GLY A CA 1
ATOM 806 C C . GLY A 1 123 ? 21.225 47.757 -33.355 1.00 37.47 123 GLY A C 1
ATOM 807 O O . GLY A 1 123 ? 22.315 47.355 -32.889 1.00 37.47 123 GLY A O 1
#

Secondary structure (DSSP, 8-state):
---SGGGS-HHHHHHHHHHHHHHHHHTSPPPTT--S--HHHHHHHHHHTT----HHHHHHHHHHHTTSTT-HHHHHS--TTS-----------------------------------------

Sequence (123 aa):
MLTSLAELTDAQKGDMIASLSIFLAASGTAEEGEDLITPAKLQAIAKASGNSLSESLATLFASVATNAPGGVLEAYMPSPGGGGGGGGGGGGGGDAAAEAAVEEPEEEEAPAGGGDLFGDAGG

Radius of gyration: 27.87 Å; chains: 1; bounding box: 58×60×76 Å

pLDDT: mean 75.33, std 22.67, range [32.47, 97.88]